Protein AF-A0A0H4K9Q9-F1 (afdb_monomer_lite)

Secondary structure (DSSP, 8-state):
--SS-SSHHHHHHHHHHHHHHHHHHHHHHHSTT---STTTT-TTTTSTTT--SHHHHHHHHHHHHHHHHHHHHHHHH-

Sequence (78 aa):
GAPDMAFPRMNNMSFWLLPPSFLLLLASSGVEAGAGTGWTVYPPLSGNLAHAGASVDLTIFSLHLAGVSSILGAINFI

pLDDT: mean 95.27, std 3.62, range [78.19, 98.69]

InterPro domains:
  IPR000883 Cytochrome c oxidase subunit I [PF00115] (1-78)
  IPR000883 Cytochrome c oxidase subunit I [PR01165] (35-47)
  IPR000883 Cytochrome c oxidase subunit I [PR01165] (67-78)
  IPR000883 Cytochrome c oxidase subunit I [PTHR10422] (1-78)
  IPR023616 Cytochrome c oxidase-like, subunit I domain [PS50855] (1-78)
  IPR036927 Cytochrome c oxidase-like, subunit I superfamily [G3DSA:1.20.210.10] (1-78)
  IPR036927 Cytochrome c oxidase-like, subunit I superfamily [SSF81442] (1-78)

Radius of gyration: 15.79 Å; chains: 1; bounding box: 31×18×51 Å

Structure (mmCIF, N/CA/C/O backbone):
data_AF-A0A0H4K9Q9-F1
#
_entry.id   AF-A0A0H4K9Q9-F1
#
loop_
_atom_site.group_PDB
_atom_site.id
_atom_site.type_symbol
_atom_site.label_atom_id
_atom_site.label_alt_id
_atom_site.label_comp_id
_atom_site.label_asym_id
_atom_site.label_entity_id
_atom_site.label_seq_i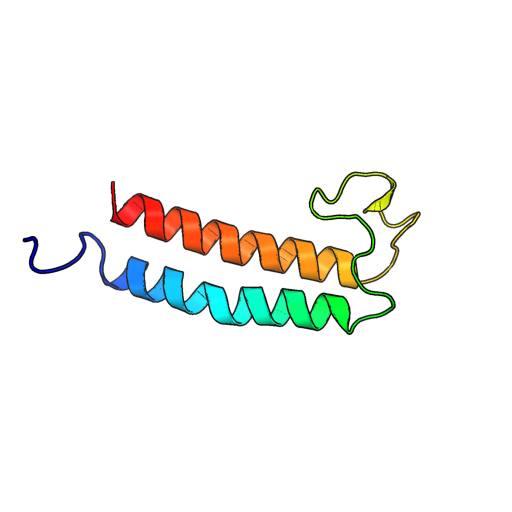d
_atom_site.pdbx_PDB_ins_code
_atom_site.Cartn_x
_atom_site.Cartn_y
_atom_site.Cartn_z
_atom_site.occupancy
_atom_site.B_iso_or_equiv
_atom_site.auth_seq_id
_atom_site.auth_comp_id
_atom_site.auth_asym_id
_atom_site.auth_atom_id
_atom_site.pdbx_PDB_model_num
ATOM 1 N N . GLY A 1 1 ? -13.505 6.916 29.784 1.00 78.19 1 GLY A N 1
ATOM 2 C CA . GLY A 1 1 ? -12.795 6.274 28.664 1.00 78.19 1 GLY A CA 1
ATOM 3 C C . GLY A 1 1 ? -13.606 5.082 28.232 1.00 78.19 1 GLY A C 1
ATOM 4 O O . GLY A 1 1 ? -14.092 4.378 29.110 1.00 78.19 1 GLY A O 1
ATOM 5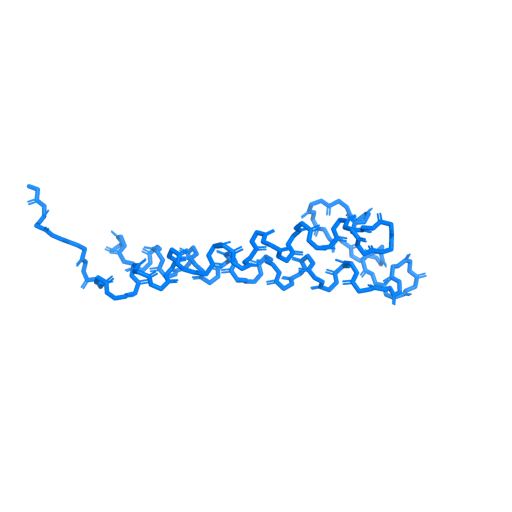 N N . ALA A 1 2 ? -13.824 4.912 26.929 1.00 82.12 2 ALA A N 1
ATOM 6 C CA . ALA A 1 2 ? -14.480 3.711 26.426 1.00 82.12 2 ALA A CA 1
ATOM 7 C C . ALA A 1 2 ? -13.606 2.478 26.738 1.00 82.12 2 ALA A C 1
ATOM 9 O O . ALA A 1 2 ? -12.379 2.598 26.691 1.00 82.12 2 ALA A O 1
ATOM 10 N N . PRO A 1 3 ? -14.207 1.333 27.101 1.00 87.88 3 PRO A N 1
ATOM 11 C CA . PRO A 1 3 ? -13.457 0.127 27.445 1.00 87.88 3 PRO A CA 1
ATOM 12 C C . PRO A 1 3 ? -12.812 -0.557 26.227 1.00 87.88 3 PRO A C 1
ATOM 14 O O . PRO A 1 3 ? -11.817 -1.251 26.404 1.00 87.88 3 PRO A O 1
ATOM 17 N N . ASP A 1 4 ? -13.361 -0.364 25.021 1.00 88.75 4 ASP A N 1
ATOM 18 C CA . ASP A 1 4 ? -12.840 -0.867 23.740 1.00 88.75 4 ASP A CA 1
ATOM 19 C C . ASP A 1 4 ? -13.449 -0.060 22.565 1.00 88.75 4 ASP A C 1
ATOM 21 O O . ASP A 1 4 ? -14.292 0.819 22.775 1.00 88.75 4 ASP A O 1
ATOM 25 N N . MET A 1 5 ? -13.025 -0.365 21.338 1.00 92.50 5 MET A N 1
ATOM 26 C CA . MET A 1 5 ? -13.538 0.152 20.066 1.00 92.50 5 MET A CA 1
ATOM 27 C C . MET A 1 5 ? -14.905 -0.453 19.693 1.00 92.50 5 MET A C 1
ATOM 29 O O . MET A 1 5 ? -15.244 -1.558 20.116 1.00 92.50 5 MET A O 1
ATOM 33 N N . ALA A 1 6 ? -15.678 0.233 18.842 1.00 91.38 6 ALA A N 1
ATOM 34 C CA . ALA A 1 6 ? -17.015 -0.213 18.427 1.00 91.38 6 AL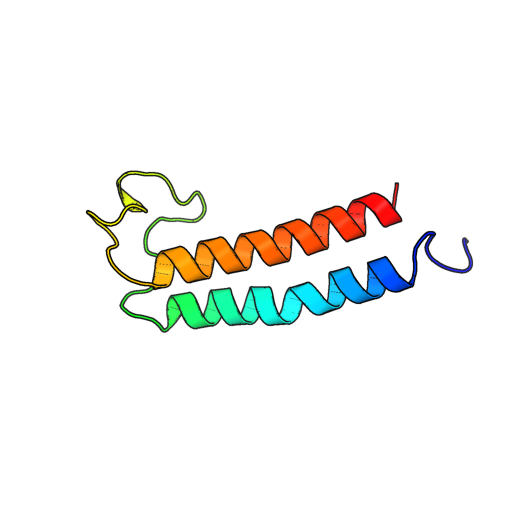A A CA 1
ATOM 35 C C . ALA A 1 6 ? -16.996 -1.539 17.638 1.00 91.38 6 ALA A C 1
ATOM 37 O O . ALA A 1 6 ? -17.881 -2.382 17.795 1.00 91.38 6 ALA A O 1
ATOM 38 N N . PHE A 1 7 ? -15.957 -1.759 16.828 1.00 94.62 7 PHE A N 1
ATOM 39 C CA . PHE A 1 7 ? -15.767 -2.962 16.015 1.00 94.62 7 PHE A CA 1
ATOM 40 C C . PHE A 1 7 ? -14.369 -3.583 16.229 1.00 94.62 7 PHE A C 1
ATOM 42 O O . PHE A 1 7 ? -13.491 -3.464 15.367 1.00 94.62 7 PHE A O 1
ATOM 49 N N . PRO A 1 8 ? -14.117 -4.314 17.332 1.00 93.38 8 PRO A N 1
ATOM 50 C CA . PRO A 1 8 ? -12.767 -4.781 17.687 1.00 93.38 8 PRO A CA 1
ATOM 51 C C . PRO A 1 8 ? -12.119 -5.712 16.647 1.00 93.38 8 PRO A C 1
ATOM 53 O O . PRO A 1 8 ? -10.926 -5.618 16.360 1.00 93.38 8 PRO A O 1
ATOM 56 N N . ARG A 1 9 ? -12.906 -6.588 16.004 1.00 96.25 9 ARG A N 1
ATOM 57 C CA . ARG A 1 9 ? -12.397 -7.486 14.945 1.00 96.25 9 ARG A CA 1
ATOM 58 C C . ARG A 1 9 ? -12.014 -6.735 13.672 1.00 96.25 9 ARG A C 1
ATOM 60 O O . ARG A 1 9 ? -11.028 -7.096 13.037 1.00 96.25 9 ARG A O 1
ATOM 67 N N . MET A 1 10 ? -12.770 -5.695 13.322 1.00 95.69 10 MET A N 1
ATOM 68 C CA . MET A 1 10 ? -12.462 -4.827 12.186 1.00 95.69 10 MET A CA 1
ATOM 69 C C . MET A 1 10 ? -11.176 -4.033 12.446 1.00 95.69 10 MET A C 1
ATOM 71 O O . MET A 1 10 ? -10.352 -3.916 11.546 1.00 95.69 10 MET A O 1
ATOM 75 N N . ASN A 1 11 ? -10.960 -3.586 13.690 1.00 96.25 11 ASN A N 1
ATOM 76 C CA . ASN A 1 11 ? -9.702 -2.961 14.113 1.00 96.25 11 ASN A CA 1
ATOM 77 C C . ASN A 1 11 ? -8.498 -3.899 13.959 1.00 96.25 11 ASN A C 1
ATOM 79 O O . ASN A 1 11 ? -7.418 -3.501 13.539 1.00 96.25 11 ASN A O 1
ATOM 83 N N . ASN A 1 12 ? -8.673 -5.171 14.318 1.00 97.25 12 ASN A N 1
ATOM 84 C CA . ASN A 1 12 ? -7.606 -6.148 14.152 1.00 97.25 12 ASN A CA 1
ATOM 85 C C . ASN A 1 12 ? -7.311 -6.375 12.660 1.00 97.25 12 ASN A C 1
ATOM 87 O O . ASN A 1 12 ? -6.153 -6.402 12.257 1.00 97.25 12 ASN A O 1
ATOM 91 N N . MET A 1 13 ? -8.346 -6.488 11.821 1.00 97.12 13 MET A N 1
ATOM 92 C CA . MET A 1 13 ? -8.165 -6.621 10.372 1.00 97.12 13 MET A CA 1
ATOM 93 C C . MET A 1 13 ? -7.467 -5.408 9.751 1.00 97.12 13 MET A C 1
ATOM 95 O O . MET A 1 13 ? -6.583 -5.613 8.924 1.00 97.12 13 MET A O 1
ATOM 99 N N . SER A 1 14 ? -7.812 -4.174 10.146 1.00 96.25 14 SER A N 1
ATOM 100 C CA . SER A 1 14 ? -7.136 -2.979 9.625 1.00 96.25 14 SER A CA 1
ATOM 101 C C . SER A 1 14 ? -5.637 -3.035 9.913 1.00 96.25 14 SER A C 1
ATOM 103 O O . SER A 1 14 ? -4.836 -2.937 8.987 1.00 96.25 14 SER A O 1
ATOM 105 N N . PHE A 1 15 ? -5.246 -3.344 11.153 1.00 97.69 15 PHE A N 1
ATOM 106 C CA . PHE A 1 15 ? -3.838 -3.534 11.500 1.00 97.69 15 PHE A CA 1
ATOM 107 C C . PHE A 1 15 ? -3.152 -4.594 10.623 1.00 97.69 15 PHE A C 1
ATOM 109 O O . PHE A 1 15 ? -2.087 -4.333 10.066 1.00 97.69 15 PHE A O 1
ATOM 116 N N . TRP A 1 16 ? -3.762 -5.769 10.445 1.00 98.19 16 TRP A N 1
ATOM 117 C CA . TRP A 1 16 ? -3.146 -6.874 9.699 1.00 98.19 16 TRP A CA 1
ATOM 118 C C . TRP A 1 16 ? -3.031 -6.647 8.189 1.00 98.19 16 TRP A C 1
ATOM 120 O O . TRP A 1 16 ? -2.252 -7.343 7.539 1.00 98.19 16 TRP A O 1
ATOM 130 N N . LEU A 1 17 ? -3.738 -5.667 7.623 1.00 98.25 17 LEU A N 1
ATOM 131 C CA . LEU A 1 17 ? -3.575 -5.273 6.221 1.00 98.25 17 LEU A CA 1
ATOM 132 C C . LEU A 1 17 ? -2.343 -4.381 5.987 1.00 98.25 17 LEU A C 1
ATOM 134 O O . LEU A 1 17 ? -1.855 -4.302 4.858 1.00 98.25 17 LEU A O 1
ATOM 138 N N . LEU A 1 18 ? -1.796 -3.745 7.031 1.00 98.50 18 LEU A N 1
ATOM 139 C CA . LEU A 1 18 ? -0.638 -2.854 6.901 1.00 98.50 18 LEU A CA 1
ATOM 140 C C . LEU A 1 18 ? 0.684 -3.593 6.619 1.00 98.50 18 LEU A C 1
ATOM 142 O O . LEU A 1 18 ? 1.388 -3.166 5.703 1.00 98.50 18 LEU A O 1
ATOM 146 N N . PRO A 1 19 ? 1.044 -4.702 7.303 1.00 98.50 19 PRO A N 1
ATOM 147 C CA . PRO A 1 19 ? 2.252 -5.456 6.972 1.00 98.50 19 PRO A CA 1
ATOM 148 C C . PRO A 1 19 ? 2.325 -5.928 5.509 1.00 98.50 19 PRO A C 1
ATOM 150 O O . PRO A 1 19 ? 3.337 -5.649 4.867 1.00 98.50 19 PRO A O 1
ATOM 153 N N . PRO A 1 20 ? 1.299 -6.580 4.920 1.00 98.19 20 PRO A N 1
ATOM 154 C CA . PRO A 1 20 ? 1.360 -6.973 3.515 1.00 98.19 20 PRO A CA 1
ATOM 155 C C . PRO A 1 20 ? 1.372 -5.764 2.570 1.00 98.19 20 PRO A C 1
ATOM 157 O O . PRO A 1 20 ? 2.110 -5.796 1.590 1.00 98.19 20 PRO A O 1
ATOM 160 N N . SER A 1 21 ? 0.645 -4.678 2.872 1.00 98.50 21 SER A N 1
ATOM 161 C CA . SER A 1 21 ? 0.737 -3.421 2.108 1.00 98.50 21 SER A CA 1
ATOM 162 C C . SER A 1 21 ? 2.174 -2.896 2.062 1.00 98.50 21 SER A C 1
ATOM 164 O O . SER A 1 21 ? 2.701 -2.608 0.986 1.00 98.50 21 SER A O 1
ATOM 166 N N . PHE A 1 22 ? 2.838 -2.828 3.215 1.00 98.38 22 PHE A N 1
ATOM 167 C CA . PHE A 1 22 ? 4.213 -2.356 3.309 1.00 98.38 22 PHE A CA 1
ATOM 168 C C . PHE A 1 22 ? 5.193 -3.285 2.583 1.00 98.38 22 PHE A C 1
ATOM 170 O O . PHE A 1 22 ? 6.057 -2.815 1.847 1.00 98.38 22 PHE A O 1
ATOM 177 N N . LEU A 1 23 ? 5.029 -4.603 2.719 1.00 98.50 23 LEU A N 1
ATOM 178 C CA . LEU A 1 23 ? 5.856 -5.576 2.004 1.00 98.50 23 LEU A CA 1
ATOM 179 C C . LEU A 1 23 ? 5.697 -5.468 0.486 1.00 98.50 23 LEU A C 1
ATOM 181 O O . LEU A 1 23 ? 6.692 -5.567 -0.223 1.00 98.50 23 LEU A O 1
ATOM 185 N N . LEU A 1 24 ? 4.487 -5.220 -0.018 1.00 98.25 24 LEU A N 1
ATOM 186 C CA . LEU A 1 24 ? 4.253 -4.980 -1.445 1.00 98.25 24 LEU A CA 1
ATOM 187 C C . LEU A 1 24 ? 4.929 -3.695 -1.930 1.00 98.25 24 LEU A C 1
ATOM 189 O O . LEU A 1 24 ? 5.486 -3.682 -3.025 1.00 98.25 24 LEU A O 1
ATOM 193 N N . LEU A 1 25 ? 4.937 -2.640 -1.109 1.00 97.88 25 LEU A N 1
ATOM 194 C CA . LEU A 1 25 ? 5.642 -1.398 -1.432 1.00 97.88 25 LEU A CA 1
ATOM 195 C C . LEU A 1 25 ? 7.159 -1.618 -1.511 1.00 97.88 25 LEU A C 1
ATOM 197 O O . LEU A 1 25 ? 7.811 -1.159 -2.446 1.00 97.88 25 LEU A O 1
ATOM 201 N N . LEU A 1 26 ? 7.725 -2.358 -0.554 1.00 97.94 26 LEU A N 1
ATOM 202 C CA . LEU A 1 26 ? 9.143 -2.717 -0.578 1.00 97.94 26 LEU A CA 1
ATOM 203 C C . LEU A 1 26 ? 9.468 -3.635 -1.760 1.00 97.94 26 LEU A C 1
ATOM 205 O O . LEU A 1 26 ? 10.452 -3.404 -2.459 1.00 97.94 26 LEU A O 1
ATOM 209 N N . ALA A 1 27 ? 8.628 -4.636 -2.026 1.00 97.62 27 ALA A N 1
ATOM 210 C CA . ALA A 1 27 ? 8.784 -5.522 -3.172 1.00 97.62 27 ALA A CA 1
ATOM 211 C C . ALA A 1 27 ? 8.744 -4.738 -4.489 1.00 97.62 27 ALA A C 1
ATOM 213 O O . ALA A 1 27 ? 9.582 -4.989 -5.348 1.00 97.62 27 ALA A O 1
ATOM 214 N N . SER A 1 28 ? 7.859 -3.740 -4.618 1.00 97.38 28 SER A N 1
ATOM 215 C CA . SER A 1 28 ? 7.843 -2.836 -5.773 1.00 97.38 28 SER A CA 1
ATOM 216 C C . SER A 1 28 ? 9.214 -2.207 -6.011 1.00 97.38 28 SER A C 1
ATOM 218 O O . SER A 1 28 ? 9.698 -2.246 -7.136 1.00 97.38 28 SER A O 1
ATOM 220 N N . SER A 1 29 ? 9.888 -1.710 -4.967 1.00 94.75 29 SER A N 1
ATOM 221 C CA . SER A 1 29 ? 11.217 -1.092 -5.107 1.00 94.75 29 SER A CA 1
ATOM 222 C C . SER A 1 29 ? 12.331 -2.060 -5.527 1.00 94.75 29 SER A C 1
ATOM 224 O O . SER A 1 29 ? 13.333 -1.624 -6.087 1.00 94.75 29 SER A O 1
ATOM 226 N N . GLY A 1 30 ? 12.164 -3.361 -5.263 1.00 93.94 30 GLY A N 1
ATOM 227 C CA . GLY A 1 30 ? 13.116 -4.408 -5.642 1.00 93.94 30 GLY A CA 1
ATOM 228 C C . GLY A 1 30 ? 12.816 -5.083 -6.984 1.00 93.94 30 GLY A C 1
ATOM 229 O O . GLY A 1 30 ? 13.639 -5.860 -7.464 1.00 93.94 30 GLY A O 1
ATOM 230 N N . VAL A 1 31 ? 11.652 -4.818 -7.585 1.00 94.75 31 VAL A N 1
ATOM 231 C CA . VAL A 1 31 ? 11.263 -5.347 -8.896 1.00 94.75 31 VAL A CA 1
ATOM 232 C C . VAL A 1 31 ? 11.613 -4.321 -9.973 1.00 94.75 31 VAL A C 1
ATOM 234 O O . VAL A 1 31 ? 11.184 -3.169 -9.919 1.00 94.75 31 VAL A O 1
ATOM 237 N N . GLU A 1 32 ? 12.380 -4.757 -10.975 1.00 91.31 32 GLU A N 1
ATOM 238 C CA . GLU A 1 32 ? 12.852 -3.925 -12.092 1.00 91.31 32 GLU A CA 1
ATOM 239 C C . GLU A 1 32 ? 13.631 -2.688 -11.612 1.00 91.31 32 GLU A C 1
ATOM 241 O O . GLU A 1 32 ? 14.636 -2.829 -10.922 1.00 91.31 32 GLU A O 1
ATOM 246 N N . ALA A 1 33 ? 13.200 -1.483 -11.990 1.00 90.81 33 ALA A N 1
ATOM 247 C CA . ALA A 1 33 ? 13.756 -0.217 -11.516 1.00 90.81 33 ALA A CA 1
ATOM 248 C C . ALA A 1 33 ? 12.898 0.424 -10.405 1.00 90.81 33 ALA A C 1
ATOM 250 O O . ALA A 1 33 ? 13.125 1.577 -10.039 1.00 90.81 33 ALA A O 1
ATOM 251 N N . GLY A 1 34 ? 11.893 -0.294 -9.895 1.00 93.19 34 GLY A N 1
ATOM 252 C CA . GLY A 1 34 ? 10.887 0.251 -8.993 1.00 93.19 34 GLY A CA 1
ATOM 253 C C . GLY A 1 34 ? 9.853 1.151 -9.674 1.00 93.19 34 GLY A C 1
ATOM 254 O O . GLY A 1 34 ? 9.926 1.453 -10.870 1.00 93.19 34 GLY A O 1
ATOM 255 N N . ALA A 1 35 ? 8.849 1.574 -8.903 1.00 93.75 35 ALA A N 1
ATOM 256 C CA . ALA A 1 35 ? 7.825 2.505 -9.372 1.00 93.75 35 ALA A CA 1
ATOM 257 C C . ALA A 1 35 ? 8.383 3.942 -9.442 1.00 93.75 35 ALA A C 1
ATOM 259 O O . ALA A 1 35 ? 8.347 4.697 -8.471 1.00 93.75 35 ALA A O 1
ATOM 260 N N . GLY A 1 36 ? 8.891 4.327 -10.616 1.00 93.00 36 GLY A N 1
ATOM 261 C CA . GLY A 1 36 ? 9.497 5.639 -10.900 1.00 93.00 36 GLY A CA 1
ATOM 262 C C . GLY A 1 36 ? 8.510 6.777 -11.197 1.00 93.00 36 GLY A C 1
ATOM 263 O O . GLY A 1 36 ? 8.897 7.805 -11.745 1.00 93.00 36 GLY A O 1
ATOM 264 N N . THR A 1 37 ? 7.232 6.616 -10.856 1.00 93.88 37 THR A N 1
ATOM 265 C CA . THR A 1 37 ? 6.128 7.490 -11.299 1.00 93.88 37 THR A CA 1
ATOM 266 C C . THR A 1 37 ? 5.818 8.643 -10.337 1.00 93.88 37 THR A C 1
ATOM 268 O O . THR A 1 37 ? 4.836 9.362 -10.521 1.00 93.88 37 THR A O 1
ATOM 271 N N . GLY A 1 38 ? 6.608 8.788 -9.268 1.00 94.12 38 GLY A N 1
ATOM 272 C CA . GLY A 1 38 ? 6.298 9.662 -8.135 1.00 94.12 38 GLY A CA 1
ATOM 273 C C . GLY A 1 38 ? 5.119 9.156 -7.290 1.00 94.12 38 GLY A C 1
ATOM 274 O O . GLY A 1 38 ? 4.467 8.166 -7.621 1.00 94.12 38 GLY A O 1
ATOM 275 N N . TRP A 1 39 ? 4.831 9.854 -6.186 1.00 96.00 39 TRP A N 1
ATOM 276 C CA . TRP A 1 39 ? 3.806 9.444 -5.213 1.00 96.00 39 TRP A CA 1
ATOM 277 C C . TRP A 1 39 ? 2.362 9.572 -5.724 1.00 96.00 39 TRP A C 1
ATOM 279 O O . TRP A 1 39 ? 1.465 8.935 -5.182 1.00 96.00 39 TRP A O 1
ATOM 289 N N . THR A 1 40 ? 2.125 10.379 -6.762 1.00 96.06 40 THR A N 1
ATOM 290 C CA . THR A 1 40 ? 0.794 10.575 -7.359 1.00 96.06 40 THR A CA 1
ATOM 291 C C . THR A 1 40 ? 0.452 9.555 -8.444 1.00 96.06 40 THR A C 1
ATOM 293 O O . THR A 1 40 ? -0.710 9.461 -8.827 1.00 96.06 40 THR A O 1
ATOM 296 N N . VAL A 1 41 ? 1.438 8.799 -8.947 1.00 96.06 41 VAL A N 1
ATOM 297 C CA . VAL A 1 41 ? 1.241 7.701 -9.915 1.00 96.06 41 VAL A CA 1
ATOM 298 C C . VAL A 1 41 ? 0.495 8.154 -11.191 1.00 96.06 41 VAL A C 1
ATOM 300 O O . VAL A 1 41 ? -0.396 7.472 -11.700 1.00 96.06 41 VAL A O 1
ATOM 303 N N . TYR A 1 42 ? 0.842 9.330 -11.732 1.00 96.00 42 TYR A N 1
ATOM 304 C CA . TYR A 1 42 ? 0.115 9.918 -12.868 1.00 96.00 42 TYR A CA 1
ATOM 305 C C . TYR A 1 42 ? 0.377 9.213 -14.219 1.00 96.00 42 TYR A C 1
ATOM 307 O O . TYR A 1 42 ? 1.535 8.980 -14.581 1.00 96.00 42 TYR A O 1
ATOM 315 N N . PRO A 1 43 ? -0.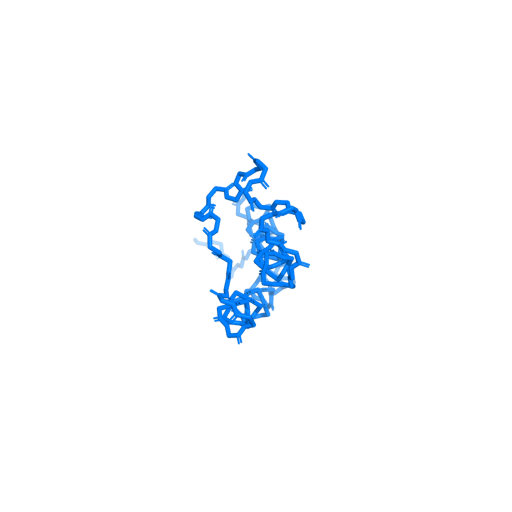673 8.964 -15.029 1.00 94.81 43 PRO A N 1
ATOM 316 C CA . PRO A 1 43 ? -0.531 8.620 -16.446 1.00 94.81 43 PRO A CA 1
ATOM 317 C C . PRO A 1 43 ? 0.002 9.799 -17.294 1.00 94.81 43 PRO A C 1
ATOM 319 O O . PRO A 1 43 ? -0.163 10.954 -16.900 1.00 94.81 43 PRO A O 1
ATOM 322 N N . PRO A 1 44 ? 0.605 9.551 -18.477 1.00 94.12 44 PRO A N 1
ATOM 323 C CA . PRO A 1 44 ? 0.882 8.239 -19.068 1.00 94.12 44 PRO A CA 1
ATOM 324 C C . PRO A 1 44 ? 2.126 7.563 -18.477 1.00 94.12 44 PRO A C 1
ATOM 326 O O . PRO A 1 44 ? 2.407 6.423 -18.831 1.00 94.12 44 PRO A O 1
ATOM 329 N N . LEU A 1 45 ? 2.860 8.247 -17.590 1.00 94.94 45 LEU A N 1
ATOM 330 C CA . LEU A 1 45 ? 4.104 7.745 -17.011 1.00 94.94 45 LEU A CA 1
ATOM 331 C C . LEU A 1 45 ? 3.878 6.439 -16.238 1.00 94.94 45 LEU A C 1
ATOM 333 O O . LEU A 1 45 ? 4.639 5.503 -16.409 1.00 94.94 45 LEU A O 1
ATOM 337 N N . SER A 1 46 ? 2.799 6.323 -15.464 1.00 94.56 46 SER A N 1
ATOM 338 C CA . SER A 1 46 ? 2.436 5.067 -14.787 1.00 94.56 46 SER A CA 1
ATOM 339 C C . SER A 1 46 ? 1.843 3.981 -15.688 1.00 94.56 46 SER A C 1
ATOM 341 O O . SER A 1 46 ? 1.546 2.895 -15.204 1.00 94.56 46 SER A O 1
ATOM 343 N N . GLY A 1 47 ? 1.649 4.250 -16.981 1.00 92.94 47 GLY A N 1
ATOM 344 C CA . GLY A 1 47 ? 1.102 3.279 -17.923 1.00 92.94 47 GLY A CA 1
ATOM 345 C C . GLY A 1 47 ? 2.173 2.421 -18.595 1.00 92.94 47 GLY A C 1
ATOM 346 O O . GLY A 1 47 ? 3.350 2.782 -18.650 1.00 92.94 47 GLY A O 1
ATOM 347 N N . ASN A 1 48 ? 1.728 1.334 -19.231 1.00 92.81 48 ASN A N 1
ATOM 348 C CA . ASN A 1 48 ? 2.596 0.324 -19.853 1.00 92.81 48 ASN A CA 1
ATOM 349 C C . ASN A 1 48 ? 3.554 0.852 -20.936 1.00 92.81 48 ASN A C 1
ATOM 351 O O . ASN A 1 48 ? 4.496 0.160 -21.302 1.00 92.81 48 ASN A O 1
ATOM 355 N N . LEU A 1 49 ? 3.324 2.055 -21.473 1.00 91.44 49 LEU A N 1
ATOM 356 C CA . LEU A 1 49 ? 4.228 2.675 -22.447 1.00 91.44 49 LEU A CA 1
ATOM 357 C C . LEU A 1 49 ? 5.549 3.133 -21.817 1.00 91.44 49 LEU A C 1
ATOM 359 O O . LEU A 1 49 ? 6.579 3.087 -22.483 1.00 91.44 49 LEU A O 1
ATOM 363 N N . ALA A 1 50 ? 5.515 3.591 -20.564 1.00 91.44 50 ALA A N 1
ATOM 364 C CA . ALA A 1 50 ? 6.687 4.110 -19.860 1.00 91.44 50 ALA A CA 1
ATOM 365 C C . ALA A 1 50 ? 7.127 3.204 -18.700 1.00 91.44 50 ALA A C 1
ATOM 367 O O . A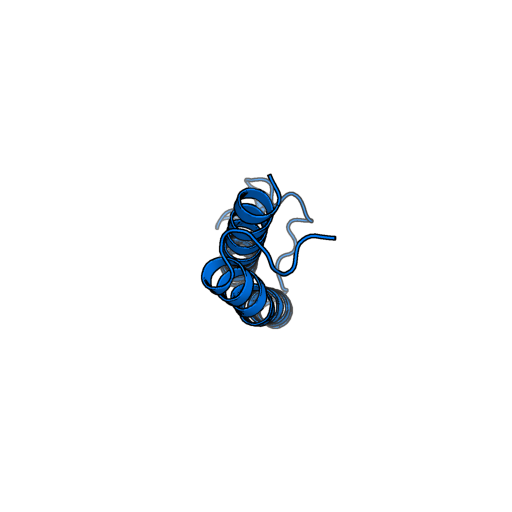LA A 1 50 ? 8.319 3.113 -18.422 1.00 91.44 50 ALA A O 1
ATOM 368 N N . HIS A 1 51 ? 6.189 2.491 -18.074 1.00 93.69 51 HIS A N 1
ATOM 369 C CA . HIS A 1 51 ? 6.444 1.498 -17.035 1.00 93.69 51 HIS A CA 1
ATOM 370 C C . HIS A 1 51 ? 5.663 0.217 -17.358 1.00 93.69 51 HIS A C 1
ATOM 372 O O . HIS A 1 51 ? 4.538 0.030 -16.913 1.00 93.69 51 HIS A O 1
ATOM 378 N N . ALA A 1 52 ? 6.254 -0.650 -18.187 1.00 90.88 52 ALA A N 1
ATOM 379 C CA . ALA A 1 52 ? 5.626 -1.880 -18.689 1.00 90.88 52 ALA A CA 1
ATOM 380 C C . ALA A 1 52 ? 5.626 -3.054 -17.699 1.00 90.88 52 ALA A C 1
ATOM 382 O O . ALA A 1 52 ? 5.104 -4.121 -18.019 1.00 90.88 52 ALA A O 1
ATOM 383 N N . GLY A 1 53 ? 6.279 -2.894 -16.556 1.00 92.25 53 GLY A N 1
ATOM 384 C CA . GLY A 1 53 ? 6.535 -3.990 -15.648 1.00 92.25 53 GLY A CA 1
ATOM 385 C C . GLY A 1 53 ? 5.874 -3.842 -14.284 1.00 92.25 53 GLY A C 1
ATOM 386 O O . GLY A 1 53 ? 5.153 -2.881 -14.011 1.00 92.25 53 GLY A O 1
ATOM 387 N N . ALA A 1 54 ? 6.072 -4.841 -13.428 1.00 95.81 54 ALA A N 1
ATOM 388 C CA . ALA A 1 54 ? 5.167 -5.108 -12.306 1.00 95.81 54 ALA A CA 1
ATOM 389 C C . ALA A 1 54 ? 5.344 -4.155 -11.111 1.00 95.81 54 ALA A C 1
ATOM 391 O O . ALA A 1 54 ? 4.557 -4.189 -10.164 1.00 95.81 54 ALA A O 1
ATOM 392 N N . SER A 1 55 ? 6.373 -3.305 -11.113 1.00 96.31 55 SER A N 1
ATOM 393 C CA . SER A 1 55 ? 6.666 -2.415 -9.985 1.00 96.31 55 SER A CA 1
ATOM 394 C C . SER A 1 55 ? 5.532 -1.416 -9.717 1.00 96.31 55 SER A C 1
ATOM 396 O O . SER A 1 55 ? 5.158 -1.200 -8.560 1.00 96.31 55 SER A O 1
ATOM 398 N N . VAL A 1 56 ? 4.929 -0.848 -10.765 1.00 97.56 56 VAL A N 1
ATOM 399 C CA . VAL A 1 56 ? 3.799 0.086 -10.628 1.00 97.56 56 VAL A CA 1
ATOM 400 C C . VAL A 1 56 ? 2.557 -0.638 -10.107 1.00 97.56 56 VAL A C 1
ATOM 402 O O . VAL A 1 56 ? 1.917 -0.142 -9.179 1.00 97.56 56 VAL A O 1
ATOM 405 N N . ASP A 1 57 ? 2.276 -1.842 -10.605 1.00 97.50 57 ASP A N 1
ATOM 406 C CA . ASP A 1 57 ? 1.149 -2.664 -10.148 1.00 97.50 57 ASP A CA 1
ATOM 407 C C . ASP A 1 57 ? 1.263 -3.020 -8.659 1.00 97.50 57 ASP A C 1
ATOM 409 O O . ASP A 1 57 ? 0.291 -2.913 -7.907 1.00 97.50 57 ASP A O 1
ATOM 413 N N . LEU A 1 58 ? 2.465 -3.384 -8.201 1.00 97.94 58 LEU A N 1
ATOM 414 C CA . LEU A 1 58 ? 2.737 -3.677 -6.792 1.00 97.94 58 LEU A CA 1
ATOM 415 C C . LEU A 1 58 ? 2.526 -2.447 -5.895 1.00 97.94 58 LEU A C 1
ATOM 417 O O . LEU A 1 58 ? 1.939 -2.572 -4.818 1.00 97.94 58 LEU A O 1
ATOM 421 N N . THR A 1 59 ? 2.939 -1.256 -6.343 1.00 97.62 59 THR A N 1
ATOM 422 C CA . THR A 1 59 ? 2.670 0.007 -5.630 1.00 97.62 59 THR A CA 1
ATOM 423 C C . THR A 1 59 ? 1.175 0.292 -5.561 1.00 97.62 59 THR A C 1
ATOM 425 O O . THR A 1 59 ? 0.661 0.620 -4.492 1.00 97.62 59 THR A O 1
ATOM 428 N N . ILE A 1 60 ? 0.451 0.126 -6.671 1.00 97.81 60 ILE A N 1
ATOM 429 C CA . ILE A 1 60 ? -1.001 0.315 -6.706 1.00 97.81 60 ILE A CA 1
ATOM 430 C C . ILE A 1 60 ? -1.670 -0.643 -5.718 1.00 97.81 60 ILE A C 1
ATOM 432 O O . ILE A 1 60 ? -2.463 -0.203 -4.885 1.00 97.81 60 ILE A O 1
ATOM 436 N N . PHE A 1 61 ? -1.333 -1.932 -5.747 1.00 98.25 61 PHE A N 1
ATOM 437 C CA . PHE A 1 61 ? -1.925 -2.915 -4.844 1.00 98.25 61 PHE A CA 1
ATOM 438 C C . PHE A 1 61 ? -1.581 -2.637 -3.371 1.00 98.25 61 PHE A C 1
ATOM 440 O O . PHE A 1 61 ? -2.453 -2.718 -2.504 1.00 98.25 61 PHE A O 1
ATOM 447 N N . SER A 1 62 ? -0.349 -2.206 -3.084 1.00 98.38 62 SER A N 1
ATOM 448 C CA . SER A 1 62 ? 0.059 -1.738 -1.756 1.00 98.38 62 SER A CA 1
ATOM 449 C C . SER A 1 62 ? -0.832 -0.599 -1.243 1.00 98.38 62 SER A C 1
ATOM 451 O O . SER A 1 62 ? -1.364 -0.692 -0.129 1.00 98.38 62 SER A O 1
ATOM 453 N N . LEU A 1 63 ? -1.058 0.436 -2.061 1.00 98.19 63 LEU A N 1
ATOM 454 C CA . LEU A 1 63 ? -1.901 1.580 -1.703 1.00 98.19 63 LEU A CA 1
ATOM 455 C C . LEU A 1 63 ? -3.366 1.179 -1.492 1.00 98.19 63 LEU A C 1
ATOM 457 O O . LEU A 1 63 ? -4.012 1.712 -0.592 1.00 98.19 63 LEU A O 1
ATOM 461 N N . HIS A 1 64 ? -3.883 0.208 -2.250 1.00 98.69 64 HIS A N 1
ATOM 462 C CA . HIS A 1 64 ? -5.229 -0.325 -2.026 1.00 98.69 64 HIS A CA 1
ATOM 463 C C . HIS A 1 64 ? -5.355 -0.974 -0.645 1.00 98.69 64 HIS A C 1
ATOM 465 O O . HIS A 1 64 ? -6.296 -0.669 0.086 1.00 98.69 64 HIS A O 1
ATOM 471 N N . LEU A 1 65 ? -4.402 -1.825 -0.250 1.00 98.62 65 LEU A N 1
ATOM 472 C CA . LEU A 1 65 ?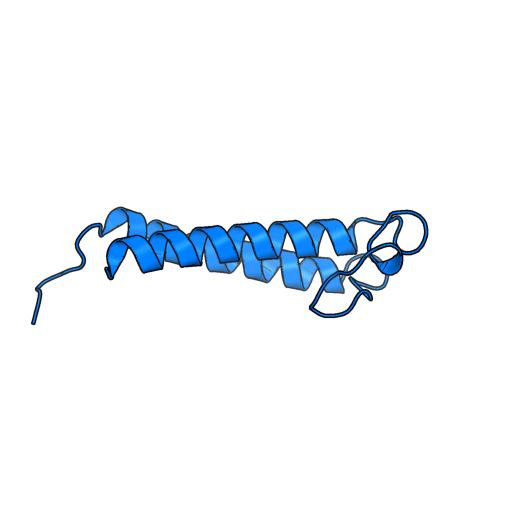 -4.433 -2.467 1.068 1.00 98.62 65 LEU A CA 1
ATOM 473 C C . LEU A 1 65 ? -4.319 -1.447 2.213 1.00 98.62 65 LEU A C 1
ATOM 475 O O . LEU A 1 65 ? -5.078 -1.525 3.182 1.00 98.62 65 LEU A O 1
ATOM 479 N N . ALA A 1 66 ? -3.432 -0.454 2.083 1.00 98.56 66 ALA A N 1
ATOM 480 C CA . ALA A 1 66 ? -3.330 0.649 3.043 1.00 98.56 66 ALA A CA 1
ATOM 481 C C . ALA A 1 66 ? -4.623 1.484 3.104 1.00 98.56 66 ALA A C 1
ATOM 483 O O . ALA A 1 66 ? -5.065 1.875 4.189 1.00 98.56 66 ALA A O 1
ATOM 484 N N . GLY A 1 67 ? -5.256 1.722 1.953 1.00 98.44 67 GLY A N 1
ATOM 485 C CA . GLY A 1 67 ? -6.533 2.421 1.841 1.00 98.44 67 GLY A CA 1
ATOM 486 C C . GLY A 1 67 ? -7.664 1.676 2.546 1.00 98.44 67 GLY A C 1
ATOM 487 O O . GLY A 1 67 ? -8.365 2.267 3.364 1.00 98.44 67 GLY A O 1
ATOM 488 N N . VAL A 1 68 ? -7.794 0.365 2.314 1.00 98.62 68 VAL A N 1
ATOM 489 C CA . VAL A 1 68 ? -8.783 -0.480 3.005 1.00 98.62 68 VAL A CA 1
ATOM 490 C C . VAL A 1 68 ? -8.540 -0.472 4.514 1.00 98.62 68 VAL A C 1
ATOM 492 O O . VAL A 1 68 ? -9.479 -0.234 5.268 1.00 98.62 68 VAL A O 1
ATOM 495 N N . SER A 1 69 ? -7.292 -0.647 4.966 1.00 98.38 69 SER A N 1
ATOM 496 C CA . SER A 1 69 ? -6.938 -0.520 6.388 1.00 98.38 69 SER A CA 1
ATOM 497 C C . SER A 1 69 ? -7.409 0.814 6.981 1.00 98.38 69 SER A C 1
ATOM 499 O O . SER A 1 69 ? -8.051 0.841 8.032 1.00 98.38 69 SER A O 1
ATOM 501 N N . SER A 1 70 ? -7.139 1.919 6.284 1.00 98.12 70 SER A N 1
ATOM 502 C CA . SER A 1 70 ? -7.483 3.268 6.745 1.00 98.12 70 SER A CA 1
ATOM 503 C C . SER A 1 70 ? -8.995 3.488 6.817 1.00 98.12 70 SER A C 1
ATOM 505 O O . SER A 1 70 ? -9.479 4.056 7.792 1.00 98.12 70 SER A O 1
ATOM 507 N N . ILE A 1 71 ? -9.754 2.993 5.833 1.00 98.38 71 ILE A N 1
ATOM 508 C CA . ILE A 1 71 ? -11.222 3.072 5.817 1.00 98.38 71 ILE A CA 1
ATOM 509 C C . ILE A 1 71 ? -11.821 2.254 6.966 1.00 98.38 71 ILE A C 1
ATOM 511 O O . ILE A 1 71 ? -12.668 2.760 7.697 1.00 98.38 71 ILE A O 1
ATOM 515 N N . LEU A 1 72 ? -11.362 1.014 7.161 1.00 97.69 72 LEU A N 1
ATOM 516 C CA . LEU A 1 72 ? -11.822 0.156 8.256 1.00 97.69 72 LEU A CA 1
ATOM 517 C C . LEU A 1 72 ? -11.514 0.770 9.629 1.00 97.69 72 LEU A C 1
ATOM 519 O O . LEU A 1 72 ? -12.344 0.706 10.532 1.00 97.69 72 LEU A O 1
ATOM 523 N N . GLY A 1 73 ? -10.344 1.396 9.781 1.00 96.19 73 GLY A N 1
ATOM 524 C CA . GLY A 1 73 ? -9.998 2.158 10.980 1.00 96.19 73 GLY A CA 1
ATOM 525 C C . GLY A 1 73 ? -10.918 3.362 11.183 1.00 96.19 73 GLY A C 1
ATOM 526 O O . GLY A 1 73 ? -11.480 3.519 12.262 1.00 96.19 73 GLY A O 1
ATOM 527 N N . ALA A 1 74 ? -11.127 4.177 10.146 1.00 97.12 74 ALA A N 1
ATOM 528 C CA . ALA A 1 74 ? -11.975 5.367 10.216 1.00 97.12 74 ALA A CA 1
ATOM 529 C C . ALA A 1 74 ? -13.425 5.035 10.604 1.00 97.12 74 ALA A C 1
ATOM 531 O O . ALA A 1 74 ? -13.977 5.690 11.483 1.00 97.12 74 ALA A O 1
ATOM 532 N N . ILE A 1 75 ? -14.008 3.979 10.021 1.00 96.69 75 ILE A N 1
ATOM 533 C CA . ILE A 1 75 ? -15.355 3.485 10.369 1.00 96.69 75 ILE A CA 1
ATOM 534 C C . ILE A 1 75 ? -15.448 3.066 11.842 1.00 96.69 75 ILE A C 1
ATOM 536 O O . ILE A 1 75 ? -16.517 3.124 12.433 1.00 96.69 75 ILE A O 1
ATOM 540 N N . ASN A 1 76 ? -14.346 2.621 12.441 1.00 93.00 76 ASN A N 1
ATOM 541 C CA . ASN A 1 76 ? -14.323 2.164 13.826 1.00 93.00 76 ASN A CA 1
ATOM 542 C C . ASN A 1 76 ? -14.193 3.305 14.847 1.00 93.00 76 ASN A C 1
ATOM 544 O O . ASN A 1 76 ? -14.553 3.132 16.010 1.00 93.00 76 ASN A O 1
ATOM 548 N N . PHE A 1 77 ? -13.630 4.441 14.426 1.00 92.38 77 PHE A N 1
ATOM 549 C CA . PHE A 1 77 ? -13.415 5.615 15.276 1.00 92.38 77 PHE A CA 1
ATOM 550 C C . PHE A 1 77 ? -14.571 6.620 15.254 1.00 92.38 77 PHE A C 1
ATOM 552 O O . PHE A 1 77 ? -14.752 7.322 16.249 1.00 92.38 77 PHE A O 1
ATOM 559 N N . ILE A 1 78 ? -15.280 6.734 14.126 1.00 91.81 78 ILE A N 1
ATOM 560 C CA . ILE A 1 78 ? -16.445 7.620 13.948 1.00 91.81 78 ILE A CA 1
ATOM 561 C C . ILE A 1 78 ? -17.671 7.005 14.621 1.00 91.81 78 ILE A C 1
ATOM 563 O O . ILE A 1 78 ? -18.376 7.762 15.325 1.00 91.81 78 ILE A O 1
#

Foldseek 3Di:
DDPDWPDVVLLVQLVVLLVQLVVLLVVLVVPDPADPCPPVCDPPCVPCVNPVDCSSVSNVVSVVSNVSSVVSVVVRVD

Organism: NCBI:txid467341